Protein AF-A0A926I3S3-F1 (afdb_monomer)

Mean predicted aligned error: 15.78 Å

Foldseek 3Di:
DVVLVVLVVCCVVLVVVVCVVCNVVVVVVVVVVVVVLVPDDPVVNVVPPVVVVVVVVVCVPPVCVVCVVPCCVVVVVVVVVSVVVSCCVPPVVVVVVVVCVVPVVVVVCVVCVVVVVVVVVVVVVVVCCVVVVVPPPDDPPDPDDDDDDPPPPPDDD

Organism: NCBI:txid2763658

Secondary structure (DSSP, 8-state):
-HHHHHHHHHHHHTT-GGGGGGHHHHHHHHHHHHHHHHHS-HHHHHHHHTHHHHHHHHIIIIIHHHHHHHHHHHHHHHHHHHHHHHHIIIIIHHHHHHHHHH-HHHHHHHHHHHHHHHHHHHHHHHHHHHHHTTSSS--------------------

pLDDT: mean 76.05, std 14.17, range [33.22, 95.31]

Solvent-accessible surface area (backbone atoms only — not comparable to full-atom values): 9308 Å² total; per-residue (Å²): 97,70,69,53,52,51,53,51,50,51,30,61,73,61,64,39,69,77,56,59,75,48,47,65,59,46,47,51,50,39,53,50,50,53,53,51,58,67,71,45,54,74,72,60,46,61,64,52,68,62,45,56,64,58,47,51,58,46,44,60,69,62,43,42,66,57,50,39,76,78,38,49,69,58,55,49,49,52,50,50,53,51,50,53,50,42,47,40,66,66,49,49,49,53,52,50,54,59,42,30,77,79,37,57,65,56,48,53,48,61,73,40,39,68,60,49,53,51,50,50,51,52,50,53,51,50,51,47,47,70,70,56,60,75,77,75,80,70,76,89,85,72,92,77,81,94,76,82,82,79,79,79,78,80,77,87,131

Structure (mmCIF, N/CA/C/O backbone):
data_AF-A0A926I3S3-F1
#
_entry.id   AF-A0A926I3S3-F1
#
loop_
_atom_site.group_PDB
_atom_site.id
_atom_site.type_symbol
_atom_site.label_atom_id
_atom_site.label_alt_id
_atom_site.label_comp_id
_atom_site.label_asym_id
_atom_site.label_entity_id
_atom_site.label_seq_id
_atom_site.pdbx_PDB_ins_code
_atom_site.Cartn_x
_atom_site.Cartn_y
_atom_site.Cartn_z
_atom_site.occupancy
_atom_site.B_iso_or_equiv
_atom_site.auth_seq_id
_atom_site.auth_comp_id
_atom_site.auth_asym_id
_atom_site.auth_atom_id
_atom_site.pdbx_PDB_model_num
ATOM 1 N N . MET A 1 1 ? -7.626 6.840 18.804 1.00 70.62 1 MET A N 1
ATOM 2 C CA . MET A 1 1 ? -6.188 7.227 18.856 1.00 70.62 1 MET A CA 1
ATOM 3 C C . MET A 1 1 ? -5.219 6.050 18.801 1.00 70.62 1 MET A C 1
ATOM 5 O O . MET A 1 1 ? -4.325 6.075 17.968 1.00 70.62 1 MET A O 1
ATOM 9 N N . LEU A 1 2 ? -5.375 5.012 19.633 1.00 77.06 2 LEU A N 1
ATOM 10 C CA . LEU A 1 2 ? -4.433 3.879 19.675 1.00 77.06 2 LEU A CA 1
ATOM 11 C C . LEU A 1 2 ? -4.338 3.132 18.330 1.00 77.06 2 LEU A C 1
ATOM 13 O O . LEU A 1 2 ? -3.241 2.853 17.859 1.00 77.06 2 LEU A O 1
ATOM 17 N N . THR A 1 3 ? -5.470 2.895 17.664 1.00 77.62 3 THR A N 1
ATOM 18 C CA . THR A 1 3 ? -5.531 2.282 16.325 1.00 77.62 3 THR A CA 1
ATOM 19 C C . THR A 1 3 ? -4.775 3.089 15.271 1.00 77.62 3 THR A C 1
ATOM 21 O O . THR A 1 3 ? -3.979 2.526 14.524 1.00 77.62 3 THR A O 1
ATOM 24 N N . PHE A 1 4 ? -4.966 4.411 15.247 1.00 84.25 4 PHE A N 1
ATOM 25 C CA . PHE A 1 4 ? -4.221 5.323 14.379 1.00 84.25 4 PHE A CA 1
ATOM 26 C C . PHE A 1 4 ? -2.713 5.227 14.634 1.00 84.25 4 PHE A C 1
ATOM 28 O O . PHE A 1 4 ? -1.954 4.973 13.701 1.00 84.25 4 PHE A O 1
ATOM 35 N N . SER A 1 5 ? -2.281 5.333 15.893 1.00 84.38 5 SER A N 1
ATOM 36 C CA . SER A 1 5 ? -0.861 5.259 16.251 1.00 84.38 5 SER A CA 1
ATOM 37 C C . SER A 1 5 ? -0.228 3.907 15.911 1.00 84.38 5 SER A C 1
ATOM 39 O O . SER A 1 5 ? 0.886 3.877 15.397 1.00 84.38 5 SER A O 1
ATOM 41 N N . VAL A 1 6 ? -0.930 2.790 16.141 1.00 85.50 6 VAL A N 1
ATOM 42 C CA . VAL A 1 6 ? -0.440 1.441 15.805 1.00 85.50 6 VAL A CA 1
ATOM 43 C C . VAL A 1 6 ? -0.288 1.267 14.296 1.00 85.50 6 VAL A C 1
ATOM 45 O O . VAL A 1 6 ? 0.738 0.764 13.844 1.00 85.50 6 VAL A O 1
ATOM 48 N N . ILE A 1 7 ? -1.265 1.716 13.504 1.00 84.50 7 ILE A N 1
ATOM 49 C CA . ILE A 1 7 ? -1.193 1.630 12.039 1.00 84.50 7 ILE A CA 1
ATOM 50 C C . ILE A 1 7 ? -0.041 2.487 11.504 1.00 84.50 7 ILE A C 1
ATOM 52 O O . ILE A 1 7 ? 0.714 2.022 10.653 1.00 84.50 7 ILE A O 1
ATOM 56 N N . VAL A 1 8 ? 0.136 3.706 12.024 1.00 86.69 8 VAL A N 1
ATOM 57 C CA . VAL A 1 8 ? 1.245 4.594 11.641 1.00 86.69 8 VAL A CA 1
ATOM 58 C C . VAL A 1 8 ? 2.598 3.984 12.017 1.00 86.69 8 VAL A C 1
ATOM 60 O O . VAL A 1 8 ? 3.504 3.957 11.185 1.00 86.69 8 VAL A O 1
ATOM 63 N N . ALA A 1 9 ? 2.731 3.443 13.232 1.00 86.88 9 ALA A N 1
ATOM 64 C CA . ALA A 1 9 ? 3.960 2.800 13.690 1.00 86.88 9 ALA A CA 1
ATOM 65 C C . ALA A 1 9 ? 4.317 1.573 12.836 1.00 86.88 9 ALA A C 1
ATOM 67 O O . ALA A 1 9 ? 5.461 1.445 12.406 1.00 86.88 9 ALA A O 1
ATOM 68 N N . LEU A 1 10 ? 3.344 0.708 12.530 1.00 85.56 10 LEU A N 1
ATOM 69 C CA . LEU A 1 10 ? 3.549 -0.457 11.664 1.00 85.56 10 LEU A CA 1
ATOM 70 C C . LEU A 1 10 ? 3.893 -0.053 10.228 1.00 85.56 10 LEU A C 1
ATOM 72 O O . LEU A 1 10 ? 4.803 -0.631 9.640 1.00 85.56 10 LEU A O 1
ATOM 76 N N . ALA A 1 11 ? 3.207 0.947 9.669 1.00 86.44 11 ALA A N 1
ATOM 77 C CA . ALA A 1 11 ? 3.485 1.437 8.322 1.00 86.44 11 ALA A CA 1
ATOM 78 C C . ALA A 1 11 ? 4.902 2.020 8.206 1.00 86.44 11 ALA A C 1
ATOM 80 O O . ALA A 1 11 ? 5.594 1.739 7.228 1.00 86.44 11 ALA A O 1
ATOM 81 N N . GLY A 1 12 ? 5.348 2.782 9.21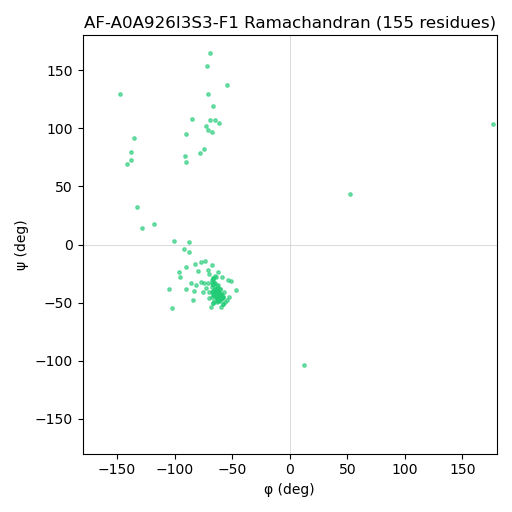0 1.00 83.31 12 GLY A N 1
ATOM 82 C CA . GLY A 1 12 ? 6.710 3.310 9.276 1.00 83.31 12 GLY A CA 1
ATOM 83 C C . GLY A 1 12 ? 7.755 2.209 9.461 1.00 83.31 12 GLY A C 1
ATOM 84 O O . GLY A 1 12 ? 8.706 2.131 8.688 1.00 83.31 12 GLY A O 1
ATOM 85 N N . PHE A 1 13 ? 7.551 1.320 10.438 1.00 85.00 13 PHE A N 1
ATOM 86 C CA . PHE A 1 13 ? 8.491 0.245 10.764 1.00 85.00 13 PHE A CA 1
ATOM 87 C C . PHE A 1 13 ? 8.680 -0.751 9.612 1.00 85.00 13 PHE A C 1
ATOM 89 O O . PHE A 1 13 ? 9.803 -1.134 9.298 1.00 85.00 13 PHE A O 1
ATOM 96 N N . LEU A 1 14 ? 7.592 -1.143 8.945 1.00 83.69 14 LEU A N 1
ATOM 97 C CA . LEU A 1 14 ? 7.616 -2.089 7.825 1.00 83.69 14 LEU A CA 1
ATOM 98 C C . LEU A 1 14 ? 7.859 -1.404 6.466 1.00 83.69 14 LEU A C 1
ATOM 100 O O . LEU A 1 14 ? 7.845 -2.071 5.432 1.00 83.69 14 LEU A O 1
ATOM 104 N N . ASN A 1 15 ? 8.068 -0.081 6.453 1.00 81.00 15 ASN A N 1
ATOM 105 C CA . ASN A 1 15 ? 8.265 0.731 5.248 1.00 81.00 15 ASN A CA 1
ATOM 106 C C . ASN A 1 15 ? 7.147 0.524 4.199 1.00 81.00 15 ASN A C 1
ATOM 108 O O . ASN A 1 15 ? 7.371 0.379 2.994 1.00 81.00 15 ASN A O 1
ATOM 112 N N . LEU A 1 16 ? 5.900 0.478 4.668 1.00 84.00 16 LEU A N 1
ATOM 113 C CA . LEU A 1 16 ? 4.719 0.265 3.836 1.00 84.00 16 LEU A CA 1
ATOM 114 C C . LEU A 1 16 ? 4.169 1.604 3.343 1.00 84.00 16 LEU A C 1
ATOM 116 O O . LEU A 1 16 ? 3.107 2.061 3.767 1.00 84.00 16 LEU A O 1
ATOM 120 N N . GLY A 1 17 ? 4.903 2.233 2.422 1.00 79.25 17 GLY A N 1
ATOM 121 C CA . GLY A 1 17 ? 4.571 3.551 1.871 1.00 79.25 17 GLY A CA 1
ATOM 122 C C . GLY A 1 17 ? 3.136 3.683 1.347 1.00 79.25 17 GLY A C 1
ATOM 123 O O . GLY A 1 17 ? 2.542 4.747 1.484 1.00 79.25 17 GLY A O 1
ATOM 124 N N . PHE A 1 18 ? 2.520 2.615 0.833 1.00 81.44 18 PHE A N 1
ATOM 125 C CA . PHE A 1 18 ? 1.135 2.670 0.346 1.00 81.44 18 PHE A CA 1
ATOM 126 C C . PHE A 1 18 ? 0.097 2.951 1.449 1.00 81.44 18 PHE A C 1
ATOM 128 O O . PHE A 1 18 ? -0.945 3.539 1.161 1.00 81.44 18 PHE A O 1
ATOM 135 N N . LEU A 1 19 ? 0.367 2.591 2.714 1.00 84.12 19 LEU A N 1
ATOM 136 C CA . LEU A 1 19 ? -0.558 2.879 3.817 1.00 84.12 19 LEU A CA 1
ATOM 137 C C . LEU A 1 19 ? -0.669 4.377 4.106 1.00 84.12 19 LEU A C 1
ATOM 139 O O . LEU A 1 19 ? -1.660 4.788 4.701 1.00 84.12 19 LEU A O 1
ATOM 143 N N . THR A 1 20 ? 0.280 5.201 3.645 1.00 83.38 20 THR A N 1
ATOM 144 C CA . THR A 1 20 ? 0.248 6.664 3.825 1.00 83.38 20 THR A CA 1
ATOM 145 C C . THR A 1 20 ? -1.000 7.316 3.229 1.00 83.38 20 THR A C 1
ATOM 147 O O . THR A 1 20 ? -1.484 8.304 3.771 1.00 83.38 20 THR A O 1
ATOM 150 N N . VAL A 1 21 ? -1.600 6.724 2.191 1.00 86.69 21 VAL A N 1
ATOM 151 C CA . VAL A 1 21 ? -2.864 7.201 1.601 1.00 86.69 21 VAL A CA 1
ATOM 152 C C . VAL A 1 21 ? -4.034 7.095 2.589 1.00 86.69 21 VAL A C 1
ATOM 154 O O . VAL A 1 21 ? -4.973 7.885 2.529 1.00 86.69 21 VAL A O 1
ATOM 157 N N . LEU A 1 22 ? -3.974 6.153 3.535 1.00 86.12 22 LEU A N 1
ATOM 158 C CA . LEU A 1 22 ? -5.003 5.966 4.560 1.00 86.12 22 LEU A CA 1
ATOM 159 C C . LEU A 1 22 ? -4.839 6.927 5.745 1.00 86.12 22 LEU A C 1
ATOM 161 O O . LEU A 1 22 ? -5.787 7.105 6.510 1.00 86.12 22 LEU A O 1
ATOM 165 N N . LEU A 1 23 ? -3.671 7.559 5.911 1.00 88.31 23 LEU A N 1
ATOM 166 C CA . LEU A 1 23 ? -3.382 8.413 7.069 1.00 88.31 23 LEU A CA 1
ATOM 167 C C . LEU A 1 23 ? -4.356 9.589 7.197 1.00 88.31 23 LEU A C 1
ATOM 169 O O . LEU A 1 23 ? -4.867 9.763 8.300 1.00 88.31 23 LEU A O 1
ATOM 173 N N . PRO A 1 24 ? -4.677 10.362 6.139 1.00 89.94 24 PRO A N 1
ATOM 174 C CA . PRO A 1 24 ? -5.644 11.451 6.253 1.00 89.94 24 PRO A CA 1
ATOM 175 C C . PRO A 1 24 ? -7.016 10.956 6.717 1.00 89.94 24 PRO A C 1
ATOM 177 O O . PRO A 1 24 ? -7.610 11.543 7.615 1.00 89.94 24 PRO A O 1
ATOM 180 N N . VAL A 1 25 ? -7.489 9.832 6.169 1.00 89.88 25 VAL A N 1
ATOM 181 C CA . VAL A 1 25 ? -8.789 9.239 6.521 1.00 89.88 25 VAL A CA 1
ATOM 182 C C . VAL A 1 25 ? -8.812 8.804 7.987 1.00 89.88 25 VAL A C 1
ATOM 184 O O . VAL A 1 25 ? -9.727 9.162 8.728 1.00 89.88 25 VAL A O 1
ATOM 187 N N . LEU A 1 26 ? -7.788 8.068 8.427 1.00 88.38 26 LEU A N 1
ATOM 188 C CA . LEU A 1 26 ? -7.676 7.598 9.810 1.00 88.38 26 LEU A CA 1
ATOM 189 C C . LEU A 1 26 ? -7.462 8.750 10.800 1.00 88.38 26 LEU A C 1
ATOM 191 O O . LEU A 1 26 ? -7.941 8.682 11.935 1.00 88.38 26 LEU A O 1
ATOM 195 N N . TRP A 1 27 ? -6.766 9.804 10.375 1.00 88.62 27 TRP A N 1
ATOM 196 C CA . TRP A 1 27 ? -6.576 11.019 11.155 1.00 88.62 27 TRP A CA 1
ATOM 197 C C . TRP A 1 27 ? -7.899 11.759 11.349 1.00 88.62 27 TRP A C 1
ATOM 199 O O . TRP A 1 27 ? -8.254 12.033 12.491 1.00 88.62 27 TRP A O 1
ATOM 209 N N . PHE A 1 28 ? -8.670 12.000 10.280 1.00 91.25 28 PHE A N 1
ATOM 210 C CA . PHE A 1 28 ? -9.995 12.621 10.382 1.00 91.25 28 PHE A CA 1
ATOM 211 C C . PHE A 1 28 ? -10.926 11.797 11.265 1.00 91.25 28 PHE A C 1
ATOM 213 O O . PHE A 1 28 ? -11.558 12.353 12.159 1.00 91.25 28 PHE A O 1
ATOM 220 N N . TYR A 1 29 ? -10.973 10.477 11.067 1.00 89.25 29 TYR A N 1
ATOM 221 C CA . TYR A 1 29 ? -11.766 9.596 11.921 1.00 89.25 29 TYR A CA 1
ATOM 222 C C . TYR A 1 29 ? -11.377 9.751 13.393 1.00 89.25 29 TYR A C 1
ATOM 224 O O . TYR A 1 29 ? -12.237 9.994 14.228 1.00 89.25 29 TYR A O 1
ATOM 232 N N . SER A 1 30 ? -10.081 9.691 13.711 1.00 86.25 30 SER A N 1
ATOM 233 C CA . SER A 1 30 ? -9.603 9.820 15.092 1.00 86.25 30 SER A CA 1
ATOM 234 C C . SER A 1 30 ? -9.880 11.210 15.676 1.0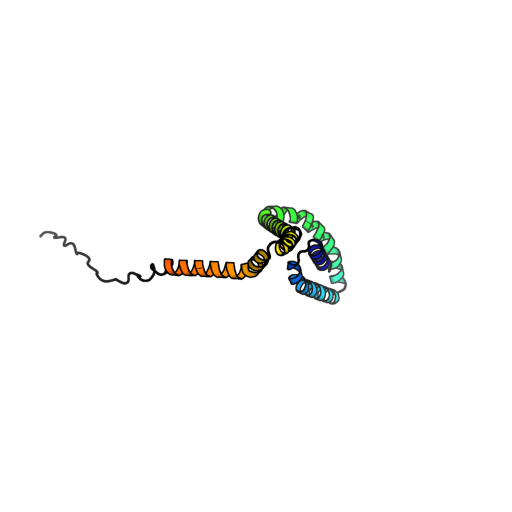0 86.25 30 SER A C 1
ATOM 236 O O . SER A 1 30 ? -10.238 11.345 16.847 1.00 86.25 30 SER A O 1
ATOM 238 N N . PHE A 1 31 ? -9.731 12.254 14.864 1.00 88.00 31 PHE A N 1
ATOM 239 C CA . PHE A 1 31 ? -10.049 13.623 15.243 1.00 88.00 31 PHE A CA 1
ATOM 240 C C . PHE A 1 31 ? -11.529 13.743 15.620 1.00 88.00 31 PHE A C 1
ATOM 242 O O . PHE A 1 31 ? -11.842 14.140 16.740 1.00 88.00 31 PHE A O 1
ATOM 249 N N . PHE A 1 32 ? -12.440 13.316 14.742 1.00 89.06 32 PHE A N 1
ATOM 250 C CA . PHE A 1 32 ? -13.878 13.356 15.007 1.00 89.06 32 PHE A CA 1
ATOM 251 C C . PHE A 1 32 ? -14.311 12.418 16.136 1.00 89.06 32 PHE A C 1
ATOM 253 O O . PHE A 1 32 ? -15.180 12.796 16.911 1.00 89.06 32 PHE A O 1
ATOM 260 N N . ASP A 1 33 ? -13.678 11.256 16.293 1.00 84.94 33 ASP A N 1
ATOM 261 C CA . ASP A 1 33 ? -13.892 10.333 17.415 1.00 84.94 33 ASP A CA 1
ATOM 262 C C . ASP A 1 33 ? -13.629 11.024 18.763 1.00 84.94 33 ASP A C 1
ATOM 264 O O . ASP A 1 33 ? -14.431 10.945 19.690 1.00 84.94 33 ASP A O 1
ATOM 268 N N . THR A 1 34 ? -12.575 11.841 18.836 1.00 83.94 34 THR A N 1
ATOM 269 C CA . THR A 1 34 ? -12.280 12.647 20.032 1.00 83.94 34 THR A CA 1
ATOM 270 C C . THR A 1 34 ? -13.367 13.694 20.302 1.00 83.94 34 THR A C 1
ATOM 272 O O . THR A 1 34 ? -13.773 13.888 21.450 1.00 83.94 34 THR A O 1
ATOM 275 N N . PHE A 1 35 ? -13.875 14.363 19.260 1.00 85.62 35 PHE A N 1
ATOM 276 C CA . PHE A 1 35 ? -14.987 15.314 19.399 1.00 85.62 35 PHE A CA 1
ATOM 277 C C . PHE A 1 35 ? -16.301 14.626 19.782 1.00 85.62 35 PHE A C 1
ATOM 279 O O . PHE A 1 35 ? -17.045 15.164 20.600 1.00 85.62 35 PHE A O 1
ATOM 286 N N . ASN A 1 36 ? -16.549 13.430 19.252 1.00 86.38 36 ASN A N 1
ATOM 287 C CA . ASN A 1 36 ? -17.711 12.609 19.564 1.00 86.38 36 ASN A CA 1
ATOM 288 C C . ASN A 1 36 ? -17.712 12.196 21.046 1.00 86.38 36 ASN A C 1
ATOM 290 O O . ASN A 1 36 ? -18.688 12.436 21.756 1.00 86.38 36 ASN A O 1
ATOM 294 N N . ILE A 1 37 ? -16.578 11.699 21.558 1.00 82.38 37 ILE A N 1
ATOM 295 C CA . ILE A 1 37 ? -16.404 11.368 22.984 1.00 82.38 37 ILE A CA 1
ATOM 296 C C . ILE A 1 37 ? -16.590 12.613 23.861 1.00 82.38 37 ILE A C 1
ATOM 298 O O . ILE A 1 37 ? -17.200 12.546 24.929 1.00 82.38 37 ILE A O 1
ATOM 302 N N . LYS A 1 38 ? -16.107 13.780 23.417 1.00 82.69 38 LYS A N 1
ATOM 303 C CA . LYS A 1 38 ? -16.283 15.038 24.155 1.00 82.69 38 LYS A CA 1
ATOM 304 C C . LYS A 1 38 ? -17.757 15.443 24.275 1.00 82.69 38 LYS A C 1
ATOM 306 O O . LYS A 1 38 ? -18.131 16.009 25.303 1.00 82.69 38 LYS A O 1
ATOM 311 N N . SER A 1 39 ? -18.569 15.181 23.249 1.00 85.25 39 SER A N 1
ATOM 312 C CA . SER A 1 39 ? -20.006 15.485 23.255 1.00 85.25 39 SER A CA 1
ATOM 313 C C . SER A 1 39 ? -20.862 14.504 24.061 1.00 85.25 39 SER A C 1
ATOM 315 O O . SER A 1 39 ? -21.999 14.838 24.379 1.00 85.25 39 SER A O 1
ATOM 317 N N . MET A 1 40 ? -20.333 13.332 24.422 1.00 84.75 40 MET A N 1
ATOM 318 C CA . MET A 1 40 ? -21.054 12.325 25.210 1.00 84.75 40 MET A CA 1
ATOM 319 C C . MET A 1 40 ? -21.235 12.739 26.675 1.00 84.75 40 MET A C 1
ATOM 321 O O . MET A 1 40 ? -20.415 13.465 27.249 1.00 84.75 40 MET A O 1
ATOM 325 N N . THR A 1 41 ? -22.281 12.226 27.319 1.00 86.31 41 THR A N 1
ATOM 326 C CA . THR A 1 41 ? -22.487 12.393 28.766 1.00 86.31 41 THR A CA 1
ATOM 327 C C . THR A 1 41 ? -21.450 11.600 29.579 1.00 86.31 41 THR A C 1
ATOM 329 O O . THR A 1 41 ? -20.717 10.763 29.049 1.00 86.31 41 THR A O 1
ATOM 332 N N . TYR A 1 42 ? -21.320 11.896 30.877 1.00 80.06 42 TYR A N 1
ATOM 333 C CA . TYR A 1 42 ? -20.321 11.252 31.746 1.00 80.06 42 TYR A CA 1
ATOM 334 C C . TYR A 1 42 ? -20.569 9.741 31.907 1.00 80.06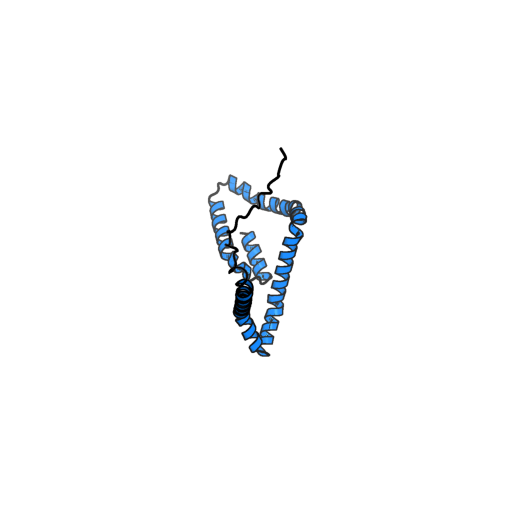 42 TYR A C 1
ATOM 336 O O . TYR A 1 42 ? -19.625 8.955 31.878 1.00 80.06 42 TYR A O 1
ATOM 344 N N . GLU A 1 43 ? -21.838 9.333 31.998 1.00 79.19 43 GLU A N 1
ATOM 345 C CA . GLU A 1 43 ? -22.241 7.924 32.087 1.00 79.19 43 GLU A CA 1
ATOM 346 C C . GLU A 1 43 ? -21.914 7.149 30.799 1.00 79.19 43 GLU A C 1
ATOM 348 O O . GLU A 1 43 ? -21.352 6.053 30.851 1.00 79.19 43 GLU A O 1
ATOM 353 N N . GLU A 1 44 ? -22.179 7.744 29.630 1.00 78.81 44 GLU A N 1
ATOM 354 C CA . GLU A 1 44 ? -21.859 7.144 28.327 1.00 78.81 44 GLU A CA 1
ATOM 355 C C . GLU A 1 44 ? -20.348 6.961 28.133 1.00 78.81 44 GLU A C 1
ATOM 357 O O . GLU A 1 44 ? -19.911 5.909 27.659 1.00 78.81 44 GLU A O 1
ATOM 362 N N . ARG A 1 45 ? -19.534 7.939 28.557 1.00 76.25 45 ARG A N 1
ATOM 363 C CA . ARG A 1 45 ? -18.066 7.855 28.476 1.00 76.25 45 ARG A CA 1
ATOM 364 C C . ARG A 1 45 ? -17.487 6.732 29.332 1.00 76.25 45 ARG A C 1
ATOM 366 O O . ARG A 1 45 ? -16.668 5.966 28.830 1.00 76.25 45 ARG A O 1
ATOM 373 N N . MET A 1 46 ? -17.957 6.586 30.573 1.00 73.25 46 MET A N 1
ATOM 374 C CA . MET A 1 46 ? -17.502 5.516 31.472 1.00 73.25 46 MET A CA 1
ATOM 375 C C . MET A 1 46 ? -17.816 4.120 30.928 1.00 73.25 46 MET A C 1
ATOM 377 O O . MET A 1 46 ? -17.022 3.198 31.079 1.00 73.25 46 MET A O 1
ATOM 381 N N . SER A 1 47 ? -18.945 3.964 30.232 1.00 71.81 47 SER A N 1
ATOM 382 C CA . SER A 1 47 ? -19.290 2.688 29.596 1.00 71.81 47 SER A CA 1
ATOM 383 C C . SER A 1 47 ? -18.414 2.342 28.378 1.00 71.81 47 SER A C 1
ATOM 385 O O . SER A 1 47 ? -18.309 1.169 28.010 1.00 71.81 47 SER A O 1
ATOM 387 N N . CYS A 1 48 ? -17.780 3.345 27.753 1.00 66.38 48 CYS A N 1
ATOM 388 C CA . CYS A 1 48 ? -16.942 3.180 26.564 1.00 66.38 48 CYS A CA 1
ATOM 389 C C . CYS A 1 48 ? -15.460 2.914 26.885 1.00 66.38 48 CYS A C 1
ATOM 391 O O . CYS A 1 48 ? -14.846 2.108 26.187 1.00 66.38 48 CYS A O 1
ATOM 393 N N . GLU A 1 49 ? -14.883 3.558 27.911 1.00 62.41 49 GLU A N 1
ATOM 394 C CA . GLU A 1 49 ? -13.444 3.447 28.234 1.00 62.41 49 GLU A CA 1
ATOM 395 C C . GLU A 1 49 ? -13.019 2.022 28.623 1.00 62.41 49 GLU A C 1
ATOM 397 O O . GLU A 1 49 ? -12.029 1.510 28.098 1.00 62.41 49 GLU A O 1
ATOM 402 N N . ASP A 1 50 ? -13.800 1.335 29.459 1.00 61.62 50 ASP A N 1
ATOM 403 C CA . ASP A 1 50 ? -13.443 -0.011 29.929 1.00 61.62 50 ASP A CA 1
ATOM 404 C C . ASP A 1 50 ? -13.751 -1.112 28.905 1.00 61.62 50 ASP A C 1
ATOM 406 O O . ASP A 1 50 ? -13.129 -2.178 28.905 1.00 61.62 50 ASP A O 1
ATOM 410 N N . ARG A 1 51 ? -14.677 -0.869 27.970 1.00 63.38 51 ARG A N 1
ATOM 411 C CA . ARG A 1 51 ? -15.093 -1.883 26.989 1.00 63.38 51 ARG A CA 1
ATOM 412 C C . ARG A 1 51 ? -13.974 -2.275 26.032 1.00 63.38 51 ARG A C 1
ATOM 414 O O . ARG A 1 51 ? -13.897 -3.434 25.635 1.00 63.38 51 ARG A O 1
ATOM 421 N N . PHE A 1 52 ? -13.092 -1.341 25.687 1.00 63.00 52 PHE A N 1
ATOM 422 C CA . PHE A 1 52 ? -12.082 -1.554 24.651 1.00 63.00 52 PHE A CA 1
ATOM 423 C C . PHE A 1 52 ? -11.041 -2.614 25.043 1.00 63.00 52 PHE A C 1
ATOM 425 O O . PHE A 1 52 ? -10.680 -3.454 24.221 1.00 63.00 52 PHE A O 1
ATOM 432 N N . LEU A 1 53 ? -10.584 -2.617 26.301 1.00 64.69 53 LEU A N 1
ATOM 433 C CA . LEU A 1 53 ? -9.594 -3.587 26.789 1.00 64.69 53 LEU A CA 1
ATOM 434 C C . LEU A 1 53 ? -10.185 -4.999 26.908 1.00 64.69 53 LEU A C 1
ATOM 436 O O . LEU A 1 53 ? -9.544 -5.974 26.512 1.00 64.69 53 LEU A O 1
ATOM 440 N N . PHE A 1 54 ? -11.425 -5.109 27.392 1.00 64.50 54 PHE A N 1
ATOM 441 C CA . PHE A 1 54 ? -12.106 -6.396 27.531 1.00 64.50 54 PHE A CA 1
ATOM 442 C C . PHE A 1 54 ? -12.544 -6.986 26.185 1.00 64.50 54 PHE A C 1
ATOM 444 O O . PHE A 1 54 ? -12.426 -8.199 25.998 1.00 64.50 54 PHE A O 1
ATOM 451 N N . ASP A 1 55 ? -12.998 -6.167 25.230 1.00 64.44 55 ASP A N 1
ATOM 452 C CA . ASP A 1 55 ? -13.349 -6.650 23.890 1.00 64.44 55 ASP A CA 1
ATOM 453 C C . ASP A 1 55 ? -12.119 -7.041 23.071 1.00 64.44 55 ASP A C 1
ATOM 455 O O . ASP A 1 55 ? -12.200 -8.012 22.323 1.00 64.44 55 ASP A O 1
ATOM 459 N N . LEU A 1 56 ? -10.966 -6.379 23.233 1.00 64.81 56 LEU A N 1
ATOM 460 C CA . LEU A 1 56 ? -9.738 -6.781 22.539 1.00 64.81 56 LEU A CA 1
ATOM 461 C C . LEU A 1 56 ? -9.316 -8.197 22.955 1.00 64.81 56 LEU A C 1
ATOM 463 O O . LEU A 1 56 ? -9.078 -9.059 22.110 1.00 64.81 56 LEU A O 1
ATOM 467 N N . ASP A 1 57 ? -9.312 -8.472 24.258 1.00 68.25 57 ASP A N 1
ATOM 468 C CA . ASP A 1 57 ? -8.940 -9.778 24.808 1.00 68.25 57 ASP A CA 1
ATOM 469 C C . ASP A 1 57 ? -9.966 -10.876 24.438 1.00 68.25 57 ASP A C 1
ATOM 471 O O . ASP A 1 57 ? -9.631 -12.048 24.225 1.00 68.25 57 ASP A O 1
ATOM 475 N N . ARG A 1 58 ? -11.244 -10.499 24.280 1.00 66.94 58 ARG A N 1
ATOM 476 C CA . ARG A 1 58 ? -12.320 -11.392 23.819 1.00 66.94 58 ARG A CA 1
ATOM 477 C C . ARG A 1 58 ? -12.249 -11.666 22.311 1.00 66.94 58 ARG A C 1
ATOM 479 O O . ARG A 1 58 ? -12.406 -12.818 21.906 1.00 66.94 58 ARG A O 1
ATOM 486 N N . MET A 1 59 ? -11.957 -10.646 21.506 1.00 64.62 59 MET A N 1
ATOM 487 C CA . MET A 1 59 ? -11.791 -10.713 20.050 1.00 64.62 59 MET A CA 1
ATOM 488 C C . MET A 1 59 ? -10.564 -11.555 19.672 1.00 64.62 59 MET A C 1
ATOM 490 O O . MET A 1 59 ? -10.658 -12.438 18.816 1.00 64.62 59 MET A O 1
ATOM 494 N N . PHE A 1 60 ? -9.437 -11.371 20.371 1.00 65.94 60 PHE A N 1
ATOM 495 C CA . PHE A 1 60 ? -8.227 -12.171 20.164 1.00 65.94 60 PHE A CA 1
ATOM 496 C C . PHE A 1 60 ? -8.409 -13.644 20.548 1.00 65.94 60 PHE A C 1
ATOM 498 O O . PHE A 1 60 ? -7.954 -14.520 19.814 1.00 65.94 60 PHE A O 1
ATOM 505 N N . ARG A 1 61 ? -9.085 -13.955 21.663 1.00 65.06 61 ARG A N 1
ATOM 506 C CA . ARG A 1 61 ? -9.249 -15.356 22.096 1.00 65.06 61 ARG A CA 1
ATOM 507 C C . ARG A 1 61 ? -10.369 -16.115 21.394 1.00 65.06 61 ARG A C 1
ATOM 509 O O . ARG A 1 61 ? -10.234 -17.321 21.207 1.00 65.06 61 ARG A O 1
ATOM 516 N N . LYS A 1 62 ? -11.485 -15.465 21.054 1.00 62.94 62 LYS A N 1
ATOM 517 C CA . LYS A 1 62 ? -12.704 -16.171 20.618 1.00 62.94 62 LYS A CA 1
ATOM 518 C C . LYS A 1 62 ? -12.947 -16.090 19.110 1.00 62.94 62 LYS A C 1
ATOM 520 O O . LYS A 1 62 ? -13.320 -17.098 18.513 1.00 62.94 62 LYS A O 1
ATOM 525 N N . ASP A 1 63 ? -12.672 -14.942 18.492 1.00 60.75 63 ASP A N 1
ATOM 526 C CA . ASP A 1 63 ? -12.973 -14.709 17.074 1.00 60.75 63 ASP A CA 1
ATOM 527 C C . ASP A 1 63 ? -11.789 -14.970 16.148 1.00 60.75 63 ASP A C 1
ATOM 529 O O . ASP A 1 63 ? -11.998 -15.408 15.014 1.00 60.75 63 ASP A O 1
ATOM 533 N N . TRP A 1 64 ? -10.547 -14.811 16.622 1.00 63.06 64 TRP A N 1
ATOM 534 C CA . TRP A 1 64 ? -9.363 -15.076 15.800 1.00 63.06 64 TRP A CA 1
ATOM 535 C C . TRP A 1 64 ? -9.393 -16.486 15.211 1.00 63.06 64 TRP A C 1
ATOM 537 O O . TRP A 1 64 ? -9.270 -16.654 14.007 1.00 63.06 64 TRP A O 1
ATOM 547 N N . MET A 1 65 ? -9.680 -17.505 16.021 1.00 60.56 65 MET A N 1
ATOM 548 C CA . MET A 1 65 ? -9.682 -18.908 15.591 1.00 60.56 65 MET A CA 1
ATOM 549 C C . MET A 1 65 ? -10.850 -19.260 14.641 1.00 60.56 65 MET A C 1
ATOM 551 O O . MET A 1 65 ? -10.721 -20.165 13.811 1.00 60.56 65 MET A O 1
ATOM 555 N N . GLY A 1 66 ? -11.969 -18.526 14.707 1.00 63.53 66 GLY A N 1
ATOM 556 C CA . GLY A 1 66 ? -13.121 -18.675 13.806 1.00 63.53 66 GLY A CA 1
ATOM 557 C C . GLY A 1 66 ? -12.967 -17.931 12.473 1.00 63.53 66 GLY A C 1
ATOM 558 O O . GLY A 1 66 ? -13.306 -18.477 11.419 1.00 63.53 66 GLY A O 1
ATOM 559 N N . ILE A 1 67 ? -12.409 -16.716 12.507 1.00 61.31 67 ILE A N 1
ATOM 560 C CA . ILE A 1 67 ? -12.085 -15.888 11.331 1.00 61.31 67 ILE A CA 1
ATOM 561 C C . ILE A 1 67 ? -10.950 -16.541 10.543 1.00 61.31 67 ILE A C 1
ATOM 563 O O . ILE A 1 67 ? -11.125 -16.837 9.361 1.00 61.31 67 ILE A O 1
ATOM 567 N N . MET A 1 68 ? -9.855 -16.832 11.253 1.00 61.44 68 MET A N 1
ATOM 568 C CA . MET A 1 68 ? -9.144 -18.105 11.261 1.00 61.44 68 MET A CA 1
ATOM 569 C C . MET A 1 68 ? -9.549 -19.091 10.154 1.00 61.44 68 MET A C 1
ATOM 571 O O . MET A 1 68 ? -9.285 -18.918 8.964 1.00 61.44 68 MET A O 1
ATOM 575 N N . LYS A 1 69 ? -10.328 -20.089 10.600 1.00 63.19 69 LYS A N 1
ATOM 576 C CA . LYS A 1 69 ? -10.816 -21.262 9.857 1.00 63.19 69 LYS A CA 1
ATOM 577 C C . LYS A 1 69 ? -11.542 -20.973 8.546 1.00 63.19 69 LYS A C 1
ATOM 579 O O . LYS A 1 69 ? -11.478 -21.808 7.650 1.00 63.19 69 LYS A O 1
ATOM 584 N N . LYS A 1 70 ? -12.232 -19.835 8.410 1.00 64.56 70 LYS A N 1
ATOM 585 C CA . LYS A 1 70 ? -13.021 -19.516 7.203 1.00 64.56 70 LYS A CA 1
ATOM 586 C C . LYS A 1 70 ? -12.276 -18.650 6.186 1.00 64.56 70 LYS A C 1
ATOM 588 O O . LYS A 1 70 ? -12.640 -18.666 5.014 1.00 64.56 70 LYS A O 1
ATOM 593 N N . ARG A 1 71 ? -11.267 -17.878 6.607 1.00 71.69 71 ARG A N 1
ATOM 594 C CA . ARG A 1 71 ? -10.567 -16.894 5.758 1.00 71.69 71 ARG A CA 1
ATOM 595 C C . ARG A 1 71 ? -9.043 -17.038 5.756 1.00 71.69 71 ARG A C 1
ATOM 597 O O . ARG A 1 71 ? -8.371 -16.151 5.236 1.00 71.69 71 ARG A O 1
ATOM 604 N N . HIS A 1 72 ? -8.491 -18.152 6.247 1.00 76.62 72 HIS A N 1
ATOM 605 C CA . HIS A 1 72 ? -7.050 -18.449 6.207 1.00 76.62 72 HIS A CA 1
ATOM 606 C C . HIS A 1 72 ? -6.405 -18.195 4.841 1.00 76.62 72 HIS A C 1
ATOM 608 O O . HIS A 1 72 ? -5.298 -17.675 4.791 1.00 76.62 72 HIS A O 1
ATOM 614 N N . ALA A 1 73 ? -7.092 -18.520 3.741 1.00 77.69 73 ALA A N 1
ATOM 615 C CA . ALA A 1 73 ? -6.576 -18.285 2.393 1.00 77.69 73 ALA A CA 1
ATOM 616 C C . ALA A 1 73 ? -6.448 -16.786 2.065 1.00 77.69 73 ALA A C 1
ATOM 618 O O . ALA A 1 73 ? -5.449 -16.368 1.490 1.00 77.69 73 ALA A O 1
ATOM 619 N N . LEU A 1 74 ? -7.419 -15.963 2.477 1.00 81.19 74 LEU A N 1
ATOM 620 C CA . LEU A 1 74 ? -7.373 -14.512 2.289 1.00 81.19 74 LEU A CA 1
ATOM 621 C C . LEU A 1 74 ? -6.310 -13.874 3.190 1.00 81.19 74 LEU A C 1
ATOM 623 O O . LEU A 1 74 ? -5.513 -13.071 2.721 1.00 81.19 74 LEU A O 1
ATOM 627 N N . ALA A 1 75 ? -6.273 -14.258 4.469 1.00 82.12 75 ALA A N 1
ATOM 628 C CA . ALA A 1 75 ? -5.269 -13.774 5.414 1.00 82.12 75 ALA A CA 1
ATOM 629 C C . ALA A 1 75 ? -3.849 -14.176 4.979 1.00 82.12 75 ALA A C 1
ATOM 631 O O . ALA A 1 75 ? -2.944 -13.347 4.974 1.00 82.12 75 ALA A O 1
ATOM 632 N N . GLY A 1 76 ? -3.678 -15.423 4.533 1.00 84.44 76 GLY A N 1
ATOM 633 C CA . GLY A 1 76 ? -2.436 -15.926 3.955 1.00 84.44 76 GLY A CA 1
ATOM 634 C C . GLY A 1 76 ? -2.052 -15.177 2.682 1.00 84.44 76 GLY A C 1
ATOM 635 O O . GLY A 1 76 ? -0.910 -14.754 2.558 1.00 84.44 76 GLY A O 1
ATOM 636 N N . GLY A 1 77 ? -3.004 -14.929 1.779 1.00 88.44 77 GLY A N 1
ATOM 637 C CA . GLY A 1 77 ? -2.781 -14.135 0.570 1.00 88.44 77 GLY A CA 1
ATOM 638 C C . GLY A 1 77 ? -2.326 -12.706 0.872 1.00 88.44 77 GLY A C 1
ATOM 639 O O . GLY A 1 77 ? -1.358 -12.239 0.275 1.00 88.44 77 GLY A O 1
ATOM 640 N N . ILE A 1 78 ? -2.957 -12.040 1.846 1.00 86.12 78 ILE A N 1
ATOM 641 C CA . ILE A 1 78 ? -2.532 -10.714 2.318 1.00 86.12 78 ILE A CA 1
ATOM 642 C C . ILE A 1 78 ? -1.111 -10.790 2.881 1.00 86.12 78 ILE A C 1
ATOM 644 O O . ILE A 1 78 ? -0.277 -9.985 2.486 1.00 86.12 78 ILE A O 1
ATOM 648 N N . CYS A 1 79 ? -0.800 -11.767 3.738 1.00 87.00 79 CYS A N 1
ATOM 649 C CA . CYS A 1 79 ? 0.551 -11.949 4.277 1.00 87.00 79 CYS A CA 1
ATOM 650 C C . CYS A 1 79 ? 1.601 -12.197 3.187 1.00 87.00 79 CYS A C 1
ATOM 652 O O . CYS A 1 79 ? 2.678 -11.609 3.248 1.00 87.00 79 CYS A O 1
ATOM 654 N N . ILE A 1 80 ? 1.299 -13.028 2.185 1.00 89.44 80 ILE A N 1
ATOM 655 C CA . ILE A 1 80 ? 2.199 -13.293 1.054 1.00 89.44 80 ILE A CA 1
ATOM 656 C C . ILE A 1 80 ? 2.445 -12.004 0.273 1.00 89.44 80 ILE A C 1
ATOM 658 O O . ILE A 1 80 ? 3.593 -11.652 0.016 1.00 89.44 80 ILE A O 1
ATOM 662 N N . PHE A 1 81 ? 1.381 -11.273 -0.062 1.00 89.75 81 PHE A 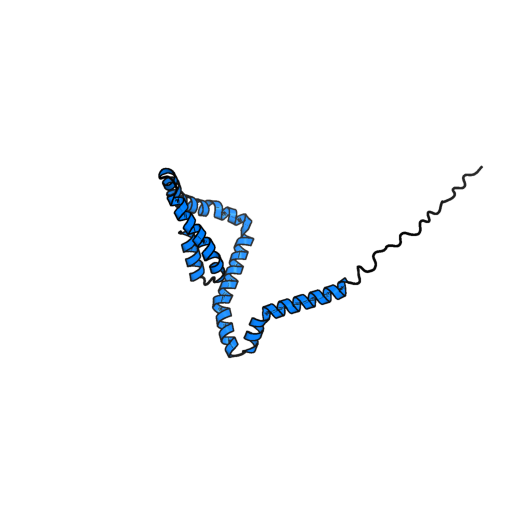N 1
ATOM 663 C CA . PHE A 1 81 ? 1.484 -9.995 -0.760 1.00 89.75 81 PHE A CA 1
ATOM 664 C C . PHE A 1 81 ? 2.340 -8.987 0.020 1.00 89.75 81 PHE A C 1
ATOM 666 O O . PHE A 1 81 ? 3.232 -8.355 -0.543 1.00 89.75 81 PHE A O 1
ATOM 673 N N . LEU A 1 82 ? 2.111 -8.885 1.330 1.00 87.56 82 LEU A N 1
ATOM 674 C CA . LEU A 1 82 ? 2.843 -7.991 2.225 1.00 87.56 82 LEU A CA 1
ATOM 675 C C . LEU A 1 82 ? 4.326 -8.383 2.309 1.00 87.56 82 LEU A C 1
ATOM 677 O O . LEU A 1 82 ? 5.193 -7.521 2.205 1.00 87.56 82 LEU A O 1
ATOM 681 N N . GLY A 1 83 ? 4.626 -9.682 2.395 1.00 86.88 83 GLY A N 1
ATOM 682 C CA . GLY A 1 83 ? 5.991 -10.206 2.363 1.00 86.88 83 GLY A CA 1
ATOM 683 C C . GLY A 1 83 ? 6.715 -9.916 1.045 1.00 86.88 83 GLY A C 1
ATOM 684 O O . GLY A 1 83 ? 7.843 -9.426 1.066 1.00 86.88 83 GLY A O 1
ATOM 685 N N . ILE A 1 84 ? 6.061 -10.138 -0.102 1.00 89.06 84 ILE A N 1
ATOM 686 C CA . ILE A 1 84 ? 6.614 -9.802 -1.427 1.00 89.06 84 ILE A CA 1
ATOM 687 C C . ILE A 1 84 ? 6.903 -8.300 -1.518 1.00 89.06 84 ILE A C 1
ATOM 689 O O . ILE A 1 84 ? 7.979 -7.908 -1.966 1.00 89.06 84 ILE A O 1
ATOM 693 N N . TYR A 1 85 ? 5.975 -7.457 -1.058 1.00 87.31 85 TYR A N 1
ATOM 694 C CA . TYR A 1 85 ? 6.158 -6.008 -1.043 1.00 87.31 85 TYR A CA 1
ATOM 695 C C . TYR A 1 85 ? 7.352 -5.584 -0.172 1.00 87.31 85 TYR A C 1
ATOM 697 O O . TYR A 1 85 ? 8.148 -4.739 -0.584 1.00 87.31 85 TYR A O 1
ATOM 705 N N . MET A 1 86 ? 7.516 -6.185 1.011 1.00 85.38 86 MET A N 1
ATOM 706 C CA . MET A 1 86 ? 8.657 -5.907 1.887 1.00 85.38 86 MET A CA 1
ATOM 707 C C . MET A 1 86 ? 9.984 -6.304 1.232 1.00 85.38 86 MET A C 1
ATOM 709 O O . MET A 1 86 ? 10.918 -5.507 1.226 1.00 85.38 86 MET A O 1
ATOM 713 N N . ILE A 1 87 ? 10.061 -7.486 0.610 1.00 86.31 87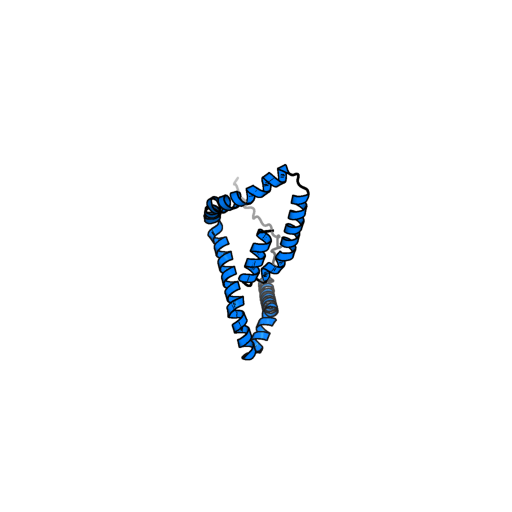 ILE A N 1
ATOM 714 C CA . ILE A 1 87 ? 11.255 -7.924 -0.134 1.00 86.31 87 ILE A CA 1
ATOM 715 C C . ILE A 1 87 ? 11.557 -6.962 -1.289 1.00 86.31 87 ILE A C 1
ATOM 717 O O . ILE A 1 87 ? 12.711 -6.576 -1.489 1.00 86.31 87 ILE A O 1
ATOM 721 N N . TYR A 1 88 ? 10.524 -6.541 -2.023 1.00 84.50 88 TYR A N 1
ATOM 722 C CA . TYR A 1 88 ? 10.658 -5.568 -3.100 1.00 84.50 88 TYR A CA 1
ATOM 723 C C . TYR A 1 88 ? 11.263 -4.254 -2.600 1.00 84.50 88 TYR A C 1
ATOM 725 O O . TYR A 1 88 ? 12.244 -3.776 -3.163 1.00 84.50 88 TYR A O 1
ATOM 733 N N . ASN A 1 89 ? 10.711 -3.681 -1.528 1.00 82.56 89 ASN A N 1
ATOM 734 C CA . ASN A 1 89 ? 11.138 -2.370 -1.049 1.00 82.56 89 ASN A CA 1
ATOM 735 C C . ASN A 1 89 ? 12.499 -2.406 -0.331 1.00 82.56 89 ASN A C 1
ATOM 737 O O . ASN A 1 89 ? 13.253 -1.444 -0.430 1.00 82.56 89 ASN A O 1
ATOM 741 N N . SER A 1 90 ? 12.828 -3.496 0.370 1.00 80.38 90 SER A N 1
ATOM 742 C CA . SER A 1 90 ? 14.087 -3.612 1.117 1.00 80.38 90 SER A CA 1
ATOM 743 C C . SER A 1 90 ? 15.261 -4.073 0.259 1.00 80.38 90 SER A C 1
ATOM 745 O O . SER A 1 90 ? 16.333 -3.484 0.3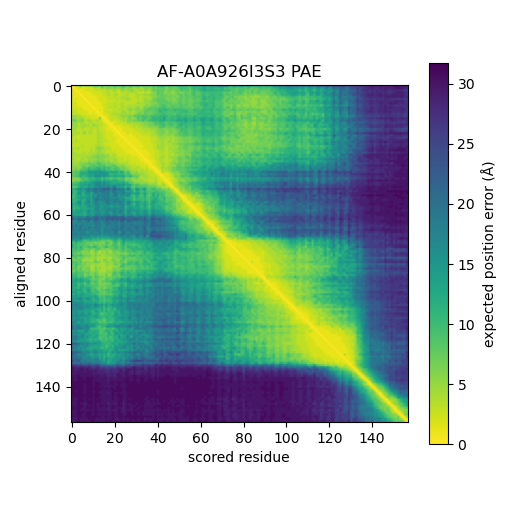40 1.00 80.38 90 SER A O 1
ATOM 747 N N . PHE A 1 91 ? 15.086 -5.123 -0.545 1.00 80.75 91 PHE A N 1
ATOM 748 C CA . PHE A 1 91 ? 16.191 -5.734 -1.287 1.00 80.75 91 PHE A CA 1
ATOM 749 C C . PHE A 1 91 ? 16.175 -5.320 -2.753 1.00 80.75 91 PHE A C 1
ATOM 751 O O . PHE A 1 91 ? 17.144 -4.765 -3.264 1.00 80.75 91 PHE A O 1
ATOM 758 N N . LEU A 1 92 ? 15.045 -5.546 -3.424 1.00 81.06 92 LEU A N 1
ATOM 759 C CA . LEU A 1 92 ? 14.954 -5.381 -4.872 1.00 81.06 92 LEU A CA 1
ATOM 760 C C . LEU A 1 92 ? 15.127 -3.921 -5.290 1.00 81.06 92 LEU A C 1
ATOM 762 O O . LEU A 1 92 ? 15.812 -3.645 -6.262 1.00 81.06 92 LEU A O 1
ATOM 766 N N . ARG A 1 93 ? 14.569 -2.977 -4.531 1.00 80.94 93 ARG A N 1
ATOM 767 C CA . ARG A 1 93 ? 14.709 -1.544 -4.794 1.00 80.94 93 ARG A CA 1
ATOM 768 C C . ARG A 1 93 ? 16.153 -1.062 -4.653 1.00 80.94 93 ARG A C 1
ATOM 770 O O . ARG A 1 93 ? 16.595 -0.284 -5.490 1.00 80.94 93 ARG A O 1
ATOM 777 N N . SER A 1 94 ? 16.870 -1.522 -3.625 1.00 81.75 94 SER A N 1
ATOM 778 C CA . SER A 1 94 ? 18.283 -1.170 -3.429 1.00 81.75 94 SER A CA 1
ATOM 779 C C . SER A 1 94 ? 19.149 -1.786 -4.528 1.00 81.75 94 SER A C 1
ATOM 781 O O . SER A 1 94 ? 19.945 -1.093 -5.150 1.00 81.75 94 SER A O 1
ATOM 783 N N . PHE A 1 95 ? 18.912 -3.061 -4.846 1.00 81.50 95 PHE A N 1
ATOM 784 C CA . PHE A 1 95 ? 19.604 -3.761 -5.924 1.00 81.50 95 PHE A CA 1
ATOM 785 C C . PHE A 1 95 ? 19.348 -3.130 -7.301 1.00 81.50 95 PHE A C 1
ATOM 787 O O . PHE A 1 95 ? 20.271 -2.982 -8.092 1.00 81.50 95 PHE A O 1
ATOM 794 N N . LEU A 1 96 ? 18.107 -2.727 -7.596 1.00 80.44 96 LEU A N 1
ATOM 795 C CA . LEU A 1 96 ? 17.757 -2.056 -8.852 1.00 80.44 96 LEU A CA 1
ATOM 796 C C . LEU A 1 96 ? 18.416 -0.681 -8.980 1.00 80.44 96 LEU A C 1
ATOM 798 O O . LEU A 1 96 ? 18.748 -0.290 -10.094 1.00 80.44 96 LEU A O 1
ATOM 802 N N . TRP A 1 97 ? 18.609 0.031 -7.867 1.00 79.81 97 TRP A N 1
ATOM 803 C CA . TRP A 1 97 ? 19.333 1.300 -7.864 1.00 79.81 97 TRP A CA 1
ATOM 804 C C . TRP A 1 97 ? 20.804 1.089 -8.218 1.00 79.81 97 TRP A C 1
ATOM 806 O O . TRP A 1 97 ? 21.322 1.754 -9.106 1.00 79.81 97 TRP A O 1
ATOM 816 N N . GLU A 1 98 ? 21.469 0.126 -7.579 1.00 81.44 98 GLU A N 1
ATOM 817 C CA . GLU A 1 98 ? 22.849 -0.224 -7.936 1.00 81.44 98 GLU A CA 1
ATOM 818 C C . GLU A 1 98 ? 22.939 -0.696 -9.393 1.00 81.44 98 GLU A C 1
ATOM 820 O O . GLU A 1 98 ? 23.860 -0.328 -10.114 1.00 81.44 98 GLU A O 1
ATOM 825 N N . LEU A 1 99 ? 21.950 -1.457 -9.870 1.00 80.19 99 LEU A N 1
ATOM 826 C CA . LEU A 1 99 ? 21.895 -1.923 -11.253 1.00 80.19 99 LEU A CA 1
ATOM 827 C C . LEU A 1 99 ? 21.691 -0.783 -12.268 1.00 80.19 99 LEU A C 1
ATOM 829 O O . LEU A 1 99 ? 22.153 -0.919 -13.398 1.00 80.19 99 LEU A O 1
ATOM 833 N N . GLU A 1 100 ? 21.032 0.323 -11.898 1.00 80.25 100 GLU A N 1
ATOM 834 C CA . GLU A 1 100 ? 20.871 1.518 -12.749 1.00 80.25 100 GLU A CA 1
ATOM 835 C C . GLU A 1 100 ? 22.227 2.150 -13.088 1.00 80.25 100 GLU A C 1
ATOM 837 O O . GLU A 1 100 ? 22.435 2.534 -14.241 1.00 80.25 100 GLU A O 1
ATOM 842 N N . ASP A 1 101 ? 23.171 2.161 -12.142 1.00 80.69 101 ASP A N 1
ATOM 843 C CA . ASP A 1 101 ? 24.525 2.678 -12.372 1.00 80.69 101 ASP A CA 1
ATOM 844 C C . ASP A 1 101 ? 25.313 1.816 -13.377 1.00 80.69 101 ASP A C 1
ATOM 846 O O . ASP A 1 101 ? 26.084 2.342 -14.182 1.00 80.69 101 ASP A O 1
ATOM 850 N N . TYR A 1 102 ? 25.096 0.495 -13.387 1.00 81.19 102 TYR A N 1
ATOM 851 C CA . TYR A 1 102 ? 25.749 -0.418 -14.338 1.00 81.19 102 TYR A CA 1
ATOM 852 C C . TYR A 1 102 ? 25.011 -0.529 -15.680 1.00 81.19 102 TYR A C 1
ATOM 854 O O . TYR A 1 102 ? 25.636 -0.714 -16.726 1.00 81.19 102 TYR A O 1
ATOM 862 N N . PHE A 1 103 ? 23.681 -0.425 -15.673 1.00 83.06 103 PHE A N 1
ATOM 863 C CA . PHE A 1 103 ? 22.819 -0.607 -16.838 1.00 83.06 103 PHE A CA 1
ATOM 864 C C . PHE A 1 103 ? 21.702 0.450 -16.877 1.00 83.06 103 PHE A C 1
ATOM 866 O 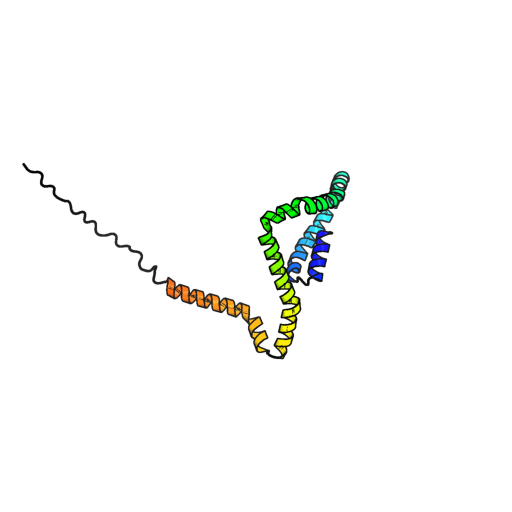O . PHE A 1 103 ? 20.537 0.147 -16.599 1.00 83.06 103 PHE A O 1
ATOM 873 N N . PRO A 1 104 ? 22.001 1.680 -17.329 1.00 80.44 104 PRO A N 1
ATOM 874 C CA . PRO A 1 104 ? 21.040 2.789 -17.312 1.00 80.44 104 PRO A CA 1
ATOM 875 C C . PRO A 1 104 ? 19.792 2.539 -18.178 1.00 80.44 104 PRO A C 1
ATOM 877 O O . PRO A 1 104 ? 18.716 3.089 -17.928 1.00 80.44 104 PRO A O 1
ATOM 880 N N . TRP A 1 105 ? 19.888 1.657 -19.180 1.00 81.94 105 TRP A N 1
ATOM 881 C CA . TRP A 1 105 ? 18.745 1.252 -20.002 1.00 81.94 105 TRP A CA 1
ATOM 882 C C . TRP A 1 105 ? 17.692 0.455 -19.213 1.00 81.94 105 TRP A C 1
ATOM 884 O O . TRP A 1 105 ? 16.507 0.535 -19.538 1.00 81.94 105 TRP A O 1
ATOM 894 N N . VAL A 1 106 ? 18.088 -0.274 -18.161 1.00 81.00 106 VAL A N 1
ATOM 895 C CA . VAL A 1 106 ? 17.170 -1.062 -17.320 1.00 81.00 106 VAL A CA 1
ATOM 896 C C . VAL A 1 106 ? 16.246 -0.139 -16.535 1.00 81.00 106 VAL A C 1
ATOM 898 O O . VAL A 1 106 ? 15.043 -0.386 -16.469 1.00 81.00 106 VAL A O 1
ATOM 901 N N . ALA A 1 107 ? 16.770 0.965 -16.001 1.00 77.94 107 ALA A N 1
ATOM 902 C CA . ALA A 1 1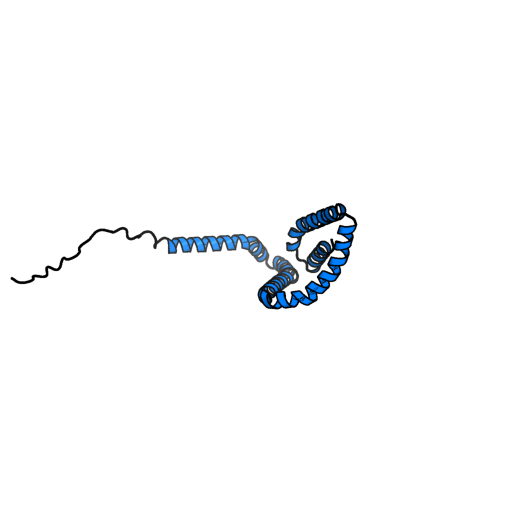07 ? 15.959 1.964 -15.318 1.00 77.94 107 ALA A CA 1
ATOM 903 C C . ALA A 1 107 ? 14.979 2.658 -16.273 1.00 77.94 107 ALA A C 1
ATOM 905 O O . ALA A 1 107 ? 13.813 2.865 -15.927 1.00 77.94 107 ALA A O 1
ATOM 906 N N . HIS A 1 108 ? 15.410 2.961 -17.502 1.00 82.38 108 HIS A N 1
ATOM 907 C CA . HIS A 1 108 ? 14.518 3.502 -18.528 1.00 82.38 108 HIS A CA 1
ATOM 908 C C . HIS A 1 108 ? 13.402 2.514 -18.901 1.00 82.38 108 HIS A C 1
ATOM 910 O O . HIS A 1 108 ? 12.236 2.906 -19.001 1.00 82.38 108 HIS A O 1
ATOM 916 N N . LEU A 1 109 ? 13.733 1.225 -19.037 1.00 81.06 109 LEU A N 1
ATOM 917 C CA . LEU A 1 109 ? 12.762 0.158 -19.267 1.00 81.06 109 LEU A CA 1
ATOM 918 C C . LEU A 1 109 ? 11.769 0.043 -18.101 1.00 81.06 109 LEU A C 1
ATOM 920 O O . LEU A 1 109 ? 10.567 0.019 -18.341 1.00 81.06 109 LEU A O 1
ATOM 924 N N . MET A 1 110 ? 12.249 0.050 -16.853 1.00 81.81 110 MET A N 1
ATOM 925 C CA . MET A 1 110 ? 11.426 0.021 -15.635 1.00 81.81 110 MET A CA 1
ATOM 926 C C . MET A 1 110 ? 10.448 1.198 -15.562 1.00 81.81 110 MET A C 1
ATOM 928 O O . MET A 1 110 ? 9.268 1.001 -15.283 1.00 81.81 110 MET A O 1
ATOM 932 N N . ARG A 1 111 ? 10.900 2.422 -15.866 1.00 82.44 111 ARG A N 1
ATOM 933 C CA . ARG A 1 111 ? 10.023 3.609 -15.913 1.00 82.44 111 ARG A CA 1
ATOM 934 C C . ARG A 1 111 ? 9.007 3.533 -17.054 1.00 82.44 111 ARG A C 1
ATOM 936 O O . ARG A 1 111 ? 7.902 4.050 -16.923 1.00 82.44 111 ARG A O 1
ATOM 943 N N . SER A 1 112 ? 9.367 2.866 -18.147 1.00 86.56 112 SER A N 1
ATOM 944 C CA . SER A 1 112 ? 8.511 2.680 -19.323 1.00 86.56 112 SER A CA 1
ATOM 945 C C . SER A 1 112 ? 7.604 1.446 -19.235 1.00 86.56 112 SER A C 1
ATOM 947 O O . SER A 1 112 ? 6.741 1.276 -20.096 1.00 86.56 112 SER A O 1
ATOM 949 N N . LEU A 1 113 ? 7.750 0.599 -18.204 1.00 85.38 113 LEU A N 1
ATOM 950 C CA . LEU A 1 113 ? 6.954 -0.622 -18.020 1.00 85.38 113 LEU A CA 1
ATOM 951 C C . LEU A 1 113 ? 5.439 -0.384 -18.082 1.00 85.38 113 LEU A C 1
ATOM 953 O O . LEU A 1 113 ? 4.778 -1.154 -18.777 1.00 85.38 113 LEU A O 1
ATOM 957 N N . PRO A 1 114 ? 4.856 0.647 -17.432 1.00 84.75 114 PRO A N 1
ATOM 958 C CA . PRO A 1 114 ? 3.417 0.890 -17.523 1.00 84.75 114 PRO A CA 1
ATOM 959 C C . PRO A 1 114 ? 2.970 1.111 -18.971 1.00 84.75 114 PRO A C 1
ATOM 961 O O . PRO A 1 114 ? 2.014 0.491 -19.433 1.00 84.75 114 PRO A O 1
ATOM 964 N N . THR A 1 115 ? 3.712 1.932 -19.714 1.00 89.44 115 THR A N 1
ATOM 965 C CA . THR A 1 115 ? 3.458 2.205 -21.132 1.00 89.44 115 THR A CA 1
ATOM 966 C C . THR A 1 115 ? 3.612 0.944 -21.978 1.00 89.44 115 THR A C 1
ATOM 968 O O . THR A 1 115 ? 2.797 0.702 -22.863 1.00 89.44 115 THR A O 1
ATOM 971 N N . LEU A 1 116 ? 4.611 0.108 -21.684 1.00 88.88 116 LEU A N 1
ATOM 972 C CA . LEU A 1 116 ? 4.839 -1.161 -22.375 1.00 88.88 116 LEU A CA 1
ATOM 973 C C . LEU A 1 116 ? 3.680 -2.144 -22.153 1.00 88.88 116 LEU A C 1
ATOM 975 O O . LEU A 1 116 ? 3.205 -2.755 -23.105 1.00 88.88 116 LEU A O 1
ATOM 979 N N . ILE A 1 117 ? 3.187 -2.262 -20.917 1.00 91.56 117 ILE A N 1
ATOM 980 C CA . ILE A 1 117 ? 2.031 -3.105 -20.579 1.00 91.56 117 ILE A CA 1
ATOM 981 C C . ILE A 1 117 ? 0.793 -2.633 -21.343 1.00 91.56 117 ILE A C 1
ATOM 983 O O . ILE A 1 117 ? 0.098 -3.450 -21.947 1.00 91.56 117 ILE A O 1
ATOM 987 N N . VAL A 1 118 ? 0.537 -1.321 -21.363 1.00 93.44 118 VAL A N 1
ATOM 988 C CA . VAL A 1 118 ? -0.576 -0.739 -22.127 1.00 93.44 118 VAL A CA 1
ATOM 989 C C . VAL A 1 118 ? -0.410 -1.016 -23.619 1.00 93.44 118 VAL A C 1
ATOM 991 O O . VAL A 1 118 ? -1.358 -1.460 -24.259 1.00 93.44 118 VAL A O 1
ATOM 994 N N . ALA A 1 119 ? 0.786 -0.823 -24.176 1.00 93.50 119 ALA A N 1
ATOM 995 C CA . ALA A 1 119 ? 1.061 -1.094 -25.583 1.00 93.50 119 ALA A CA 1
ATOM 996 C C . ALA A 1 119 ? 0.817 -2.569 -25.940 1.00 93.50 119 ALA A C 1
ATOM 998 O O . ALA A 1 119 ? 0.141 -2.857 -26.924 1.00 93.50 119 ALA A O 1
ATOM 999 N N . ILE A 1 120 ? 1.294 -3.505 -25.115 1.00 95.19 120 ILE A N 1
ATOM 1000 C CA . ILE A 1 120 ? 1.046 -4.943 -25.292 1.00 95.19 120 ILE A CA 1
ATOM 1001 C C . ILE A 1 120 ? -0.455 -5.244 -25.218 1.00 95.19 120 ILE A C 1
ATOM 1003 O O . ILE A 1 120 ? -0.971 -5.962 -26.073 1.00 95.19 120 ILE A O 1
ATOM 1007 N N . ALA A 1 121 ? -1.175 -4.671 -24.250 1.00 93.94 121 ALA A N 1
ATOM 1008 C CA . ALA A 1 121 ? -2.621 -4.843 -24.132 1.00 93.94 121 ALA A CA 1
ATOM 1009 C C . ALA A 1 121 ? -3.365 -4.321 -25.372 1.00 93.94 121 ALA A C 1
ATOM 1011 O O . ALA A 1 121 ? -4.256 -4.999 -25.881 1.00 93.94 121 ALA A O 1
ATOM 1012 N N . VAL A 1 122 ? -2.963 -3.162 -25.902 1.00 95.31 122 VAL A N 1
ATOM 1013 C CA . VAL A 1 122 ? -3.508 -2.589 -27.142 1.00 95.31 122 VAL A CA 1
ATOM 1014 C C . VAL A 1 122 ? -3.218 -3.492 -28.342 1.00 95.31 122 VAL A C 1
ATOM 1016 O O . VAL A 1 122 ? -4.115 -3.732 -29.145 1.00 95.31 122 VAL A O 1
ATOM 1019 N N . ILE A 1 123 ? -2.005 -4.040 -28.456 1.00 94.75 123 ILE A N 1
ATOM 1020 C CA . ILE A 1 123 ? -1.638 -4.973 -29.532 1.00 94.75 123 ILE A CA 1
ATOM 1021 C C . ILE A 1 123 ? -2.485 -6.249 -29.455 1.00 94.75 123 ILE A C 1
ATOM 1023 O O . ILE A 1 123 ? -3.056 -6.662 -30.463 1.00 94.75 123 ILE A O 1
ATOM 1027 N N . ILE A 1 124 ? -2.619 -6.850 -28.268 1.00 94.62 124 ILE A N 1
ATOM 1028 C CA . ILE A 1 124 ? -3.466 -8.033 -28.044 1.00 94.62 124 ILE A CA 1
ATOM 1029 C C . ILE A 1 124 ? -4.917 -7.728 -28.415 1.00 94.62 124 ILE A C 1
ATOM 1031 O O . ILE A 1 124 ? -5.551 -8.517 -29.113 1.00 94.62 124 ILE A O 1
ATOM 1035 N N . LEU A 1 125 ? -5.435 -6.574 -27.992 1.00 92.50 125 LEU A N 1
ATOM 1036 C CA . LEU A 1 125 ? -6.783 -6.125 -28.324 1.00 92.50 125 LEU A CA 1
ATOM 1037 C C . LEU A 1 125 ? -6.959 -5.926 -29.838 1.00 92.50 125 LEU A C 1
ATOM 1039 O O . LEU A 1 125 ? -7.976 -6.336 -30.393 1.00 92.50 125 LEU A O 1
ATOM 1043 N N . GLY A 1 126 ? -5.953 -5.376 -30.521 1.00 93.81 126 GLY A N 1
ATOM 1044 C CA . GLY A 1 126 ? -5.920 -5.251 -31.978 1.00 93.81 126 GLY A CA 1
ATOM 1045 C C . GLY A 1 126 ? -5.968 -6.608 -32.682 1.00 93.81 126 GLY A C 1
ATOM 1046 O O . GLY A 1 126 ? -6.810 -6.817 -33.555 1.00 93.81 126 GLY A O 1
ATOM 1047 N N . PHE A 1 127 ? -5.136 -7.566 -32.263 1.00 94.31 127 PHE A N 1
ATOM 1048 C CA . PHE A 1 127 ? -5.175 -8.936 -32.788 1.00 94.31 127 PHE A CA 1
ATOM 1049 C C . PHE A 1 127 ? -6.516 -9.617 -32.525 1.00 94.31 127 PHE A C 1
ATOM 1051 O O . PHE A 1 127 ? -7.064 -10.265 -33.416 1.00 94.31 127 PHE A O 1
ATOM 1058 N N . TRP A 1 128 ? -7.068 -9.448 -31.325 1.00 90.81 128 TRP A N 1
ATOM 1059 C CA . TRP A 1 128 ? -8.369 -9.996 -30.967 1.00 90.81 128 TRP A CA 1
ATOM 1060 C C . TRP A 1 128 ? -9.493 -9.406 -31.826 1.00 90.81 128 TRP A C 1
ATOM 1062 O O . TRP A 1 128 ? -10.361 -10.150 -32.272 1.00 90.81 128 TRP A O 1
ATOM 1072 N N . LEU A 1 129 ? -9.454 -8.107 -32.139 1.00 87.19 129 LEU A N 1
ATOM 1073 C CA . LEU A 1 129 ? -10.425 -7.462 -33.026 1.00 87.19 129 LEU A CA 1
ATOM 1074 C C . LEU A 1 129 ? -10.317 -7.981 -34.470 1.00 87.19 129 LEU A C 1
ATOM 1076 O O . LEU A 1 129 ? -11.332 -8.294 -35.092 1.00 87.19 129 LEU A O 1
ATOM 1080 N N . VAL A 1 130 ? -9.093 -8.140 -34.983 1.00 89.44 130 VAL A N 1
ATOM 1081 C CA . VAL A 1 130 ? -8.841 -8.704 -36.322 1.00 89.44 130 VAL A CA 1
ATOM 1082 C C . VAL A 1 130 ? -9.296 -10.167 -36.405 1.00 89.44 130 VAL A C 1
ATOM 1084 O O . VAL A 1 130 ? -9.896 -10.572 -37.401 1.00 89.44 130 VAL A O 1
ATOM 1087 N N . ALA A 1 131 ? -9.067 -10.959 -35.354 1.00 78.94 131 ALA A N 1
ATOM 1088 C CA . ALA A 1 131 ? -9.469 -12.364 -35.291 1.00 78.94 131 ALA A CA 1
ATOM 1089 C C . ALA A 1 131 ? -10.973 -12.559 -35.000 1.00 78.94 131 ALA A C 1
ATOM 1091 O O . ALA A 1 131 ? -11.581 -13.519 -35.476 1.00 78.94 131 ALA A O 1
ATOM 1092 N N . GLY A 1 132 ? -11.586 -11.656 -34.229 1.00 62.16 132 GLY A N 1
ATOM 1093 C CA . GLY A 1 132 ? -12.980 -11.720 -33.781 1.00 62.16 132 GLY A CA 1
ATOM 1094 C C . GLY A 1 132 ? -13.991 -11.049 -34.718 1.00 62.16 132 GLY A C 1
ATOM 1095 O O . GLY A 1 132 ? -15.173 -11.389 -34.679 1.00 62.16 132 GLY A O 1
ATOM 1096 N N . GLY A 1 133 ? -13.550 -10.149 -35.603 1.00 53.66 133 GLY A N 1
ATOM 1097 C CA . GLY A 1 133 ? -14.422 -9.381 -36.501 1.00 53.66 133 GLY A CA 1
ATOM 1098 C C . GLY A 1 133 ? -15.027 -10.162 -37.674 1.00 53.66 133 GLY A C 1
ATOM 1099 O O . GLY A 1 133 ? -15.979 -9.695 -38.289 1.00 53.66 133 GLY A O 1
ATOM 1100 N N . ARG A 1 134 ? -14.535 -11.371 -37.984 1.00 50.44 134 ARG A N 1
ATOM 1101 C CA . ARG A 1 134 ? -15.051 -12.178 -39.111 1.00 50.44 134 ARG A CA 1
ATOM 1102 C C . ARG A 1 134 ? -16.167 -13.162 -38.755 1.00 50.44 134 ARG A C 1
ATOM 1104 O O . ARG A 1 134 ? -16.707 -13.791 -39.656 1.00 50.44 134 ARG A O 1
ATOM 1111 N N . LYS A 1 135 ? -16.553 -13.294 -37.481 1.00 49.22 135 LYS A N 1
ATOM 1112 C CA . LYS A 1 135 ? -17.636 -14.215 -37.068 1.00 49.22 135 LYS A CA 1
ATOM 1113 C C . LYS A 1 135 ? -18.991 -13.540 -36.820 1.00 49.22 135 LYS A C 1
ATOM 1115 O O . LYS A 1 135 ? -19.930 -14.220 -36.431 1.00 49.22 135 LYS A O 1
ATOM 1120 N N . LYS A 1 136 ? -19.113 -12.226 -37.048 1.00 45.75 136 LYS A N 1
ATOM 1121 C CA . LYS A 1 136 ? -20.373 -11.468 -36.883 1.00 45.75 136 LYS A CA 1
ATOM 1122 C C . LYS A 1 136 ? -20.701 -10.551 -38.073 1.00 45.75 136 LYS A C 1
ATOM 1124 O O . LYS A 1 136 ? -21.283 -9.492 -37.892 1.00 45.75 136 LYS A O 1
ATOM 1129 N N . ALA A 1 137 ? -20.320 -10.956 -39.285 1.00 43.59 137 ALA A N 1
ATOM 1130 C CA . ALA A 1 137 ? -20.808 -10.361 -40.539 1.00 43.59 137 ALA A CA 1
ATOM 1131 C C . ALA A 1 137 ? -21.581 -11.383 -41.401 1.00 43.59 137 ALA A C 1
ATOM 1133 O O . ALA A 1 137 ? -21.766 -11.185 -42.594 1.00 43.59 137 ALA A O 1
ATOM 1134 N N . ALA A 1 138 ? -22.010 -12.485 -40.785 1.00 43.69 138 ALA A N 1
ATOM 1135 C CA . ALA A 1 138 ? -22.939 -13.454 -41.349 1.00 43.69 138 ALA A CA 1
ATOM 1136 C C . ALA A 1 138 ? -23.872 -13.899 -40.215 1.00 43.69 138 ALA A C 1
ATOM 1138 O O . ALA A 1 138 ? -23.754 -15.002 -39.685 1.00 43.69 138 ALA A O 1
ATOM 1139 N N . SER A 1 139 ? -24.732 -12.982 -39.766 1.00 33.22 139 SER A N 1
ATOM 1140 C CA . SER A 1 139 ? -25.981 -13.412 -39.142 1.00 33.22 139 SER A CA 1
ATOM 1141 C C . SER A 1 139 ? -26.866 -13.970 -40.266 1.00 33.22 139 SER A C 1
ATOM 1143 O O . SER A 1 139 ? -26.963 -13.328 -41.314 1.00 33.22 139 SER A O 1
ATOM 1145 N N . PRO A 1 140 ? -27.428 -15.176 -40.099 1.00 41.69 140 PRO A N 1
ATOM 1146 C CA . PRO A 1 140 ? -28.238 -15.860 -41.097 1.00 41.69 140 PRO A CA 1
ATOM 1147 C C . PRO A 1 140 ? -29.649 -15.265 -41.120 1.00 41.69 140 PRO A C 1
ATOM 1149 O O . PRO A 1 140 ? -30.581 -15.840 -40.570 1.00 41.69 140 PRO A O 1
ATOM 1152 N N . ASP A 1 141 ? -29.795 -14.115 -41.770 1.00 46.94 141 ASP A N 1
ATOM 1153 C CA . ASP A 1 141 ? -31.095 -13.598 -42.191 1.00 46.94 141 ASP A CA 1
ATOM 1154 C C . ASP A 1 141 ? -31.368 -14.113 -43.614 1.00 46.94 141 ASP A C 1
ATOM 1156 O O . ASP A 1 141 ? -31.175 -13.417 -44.607 1.00 46.94 141 ASP A O 1
ATOM 1160 N N . ALA A 1 142 ? -31.745 -15.388 -43.704 1.00 45.19 142 ALA A N 1
ATOM 1161 C CA . ALA A 1 142 ? -32.385 -15.984 -44.875 1.00 45.19 142 ALA A CA 1
ATOM 1162 C C . ALA A 1 142 ? -33.504 -16.897 -44.365 1.00 45.19 142 ALA A C 1
ATOM 1164 O O . ALA A 1 142 ? -33.383 -18.120 -44.313 1.00 45.19 142 ALA A O 1
ATOM 1165 N N . GLN A 1 143 ? -34.564 -16.254 -43.884 1.00 50.28 143 GLN A N 1
ATOM 1166 C CA . GLN A 1 143 ? -35.878 -16.861 -43.761 1.00 50.28 143 GLN A CA 1
ATOM 1167 C C . GLN A 1 143 ? -36.617 -16.581 -45.075 1.00 50.28 143 GLN A C 1
ATOM 1169 O O . GLN A 1 143 ? -37.138 -15.489 -45.242 1.00 50.28 143 GLN A O 1
ATOM 1174 N N . GLU A 1 144 ? -36.545 -17.547 -45.990 1.00 50.66 144 GLU A N 1
ATOM 1175 C CA . GLU A 1 144 ? -37.314 -17.807 -47.228 1.00 50.66 144 GLU A CA 1
ATOM 1176 C C . GLU A 1 144 ? -36.584 -19.055 -47.790 1.00 50.66 144 GLU A C 1
ATOM 1178 O O . GLU A 1 144 ? -35.394 -18.989 -48.071 1.00 50.66 144 GLU A O 1
ATOM 1183 N N . ASP A 1 145 ? -37.079 -20.291 -47.708 1.00 49.38 145 ASP A N 1
ATOM 1184 C CA . ASP A 1 145 ? -38.346 -20.762 -48.245 1.00 49.38 145 ASP A CA 1
ATOM 1185 C C . ASP A 1 145 ? -38.975 -21.871 -47.390 1.00 49.38 145 ASP A C 1
ATOM 1187 O O . ASP A 1 145 ? -38.376 -22.896 -47.054 1.00 49.38 145 ASP A O 1
ATOM 1191 N N . ASP A 1 146 ? -40.239 -21.624 -47.088 1.00 59.81 146 ASP A N 1
ATOM 1192 C CA . ASP A 1 146 ? -41.244 -22.561 -46.625 1.00 59.81 146 ASP A CA 1
ATOM 1193 C C . ASP A 1 146 ? -41.603 -23.509 -47.787 1.00 59.81 146 ASP A C 1
ATOM 1195 O O . ASP A 1 146 ? -42.241 -23.104 -48.758 1.00 59.81 146 ASP A O 1
ATOM 1199 N N . PHE A 1 147 ? -41.169 -24.769 -47.723 1.00 57.19 147 PHE A N 1
ATOM 1200 C CA . PHE A 1 147 ? -41.712 -25.841 -48.561 1.00 57.19 147 PHE A CA 1
ATOM 1201 C C . PHE A 1 147 ? -41.953 -27.072 -47.689 1.00 57.19 147 PHE A C 1
ATOM 1203 O O . PHE A 1 147 ? -41.075 -27.908 -47.473 1.00 57.19 147 PHE A O 1
ATOM 1210 N N . VAL A 1 148 ? -43.170 -27.170 -47.156 1.00 63.09 148 VAL A N 1
ATOM 1211 C CA . VAL A 1 148 ? -43.697 -28.414 -46.597 1.00 63.09 148 VAL A CA 1
ATOM 1212 C C . VAL A 1 148 ? -44.283 -29.211 -47.757 1.00 63.09 148 VAL A C 1
ATOM 1214 O O . VAL A 1 148 ? -45.318 -28.851 -48.317 1.00 63.09 148 VAL A O 1
ATOM 1217 N N . GLU A 1 149 ? -43.603 -30.287 -48.139 1.00 60.22 149 GLU A N 1
ATOM 1218 C CA . GLU A 1 149 ? -44.125 -31.255 -49.099 1.00 60.22 149 GLU A CA 1
ATOM 1219 C C . GLU A 1 149 ? -45.352 -31.941 -48.480 1.00 60.22 149 GLU A C 1
ATOM 1221 O O . GLU A 1 149 ? -45.249 -32.721 -47.531 1.00 60.22 149 GLU A O 1
ATOM 1226 N N . TYR A 1 150 ? -46.541 -31.592 -48.976 1.00 53.94 150 TYR A N 1
ATOM 1227 C CA . TYR A 1 150 ? -47.783 -32.241 -48.574 1.00 53.94 150 TYR A CA 1
ATOM 1228 C C . TYR A 1 150 ? -47.802 -33.641 -49.195 1.00 53.94 150 TYR A C 1
ATOM 1230 O O . TYR A 1 150 ? -48.062 -33.804 -50.387 1.00 53.94 150 TYR A O 1
ATOM 1238 N N . GLY A 1 151 ? -47.496 -34.652 -48.384 1.00 58.94 151 GLY A N 1
ATOM 1239 C CA . GLY A 1 151 ? -47.709 -36.049 -48.735 1.00 58.94 151 GLY A CA 1
ATOM 1240 C C . GLY A 1 151 ? -49.198 -36.292 -48.966 1.00 58.94 151 GLY A C 1
ATOM 1241 O O . GLY A 1 151 ? -49.978 -36.342 -48.018 1.00 58.94 151 GLY A O 1
ATOM 1242 N N . GLY A 1 152 ? -49.591 -36.406 -50.234 1.00 56.00 152 GLY A N 1
ATOM 1243 C CA . GLY A 1 152 ? -50.909 -36.888 -50.618 1.00 56.00 152 GLY A CA 1
ATOM 1244 C C . GLY A 1 152 ? -51.027 -38.364 -50.260 1.00 56.00 152 GLY A C 1
ATOM 1245 O O . GLY A 1 152 ? -50.558 -39.223 -51.004 1.00 56.00 152 GLY A O 1
ATOM 1246 N N . ASP A 1 153 ? -51.630 -38.643 -49.108 1.00 54.72 153 ASP A N 1
ATOM 1247 C CA . ASP A 1 153 ? -52.131 -39.966 -48.766 1.00 54.72 153 ASP A CA 1
ATOM 1248 C C . ASP A 1 153 ? -53.360 -40.232 -49.642 1.00 54.72 153 ASP A C 1
ATOM 1250 O O . ASP A 1 153 ? -54.454 -39.710 -49.408 1.00 54.72 153 ASP A O 1
ATOM 1254 N N . ASN A 1 154 ? -53.153 -40.969 -50.733 1.00 51.84 154 ASN A N 1
ATOM 1255 C CA . ASN A 1 154 ? -54.234 -41.434 -51.589 1.00 51.84 154 ASN A CA 1
ATOM 1256 C C . ASN A 1 154 ? -54.950 -42.577 -50.867 1.00 51.84 154 ASN A C 1
ATOM 1258 O O . ASN A 1 154 ? -54.698 -43.751 -51.135 1.00 51.84 154 ASN A O 1
ATOM 1262 N N . HIS A 1 155 ? -55.854 -42.225 -49.956 1.00 49.72 155 HIS A N 1
ATOM 1263 C CA . HIS A 1 155 ? -56.884 -43.148 -49.513 1.00 49.72 155 HIS A CA 1
ATOM 1264 C C . HIS A 1 155 ? -57.836 -43.442 -50.681 1.00 49.72 155 HIS A C 1
ATOM 1266 O O . HIS A 1 155 ? -58.467 -42.551 -51.248 1.00 49.72 155 HIS A O 1
ATOM 1272 N N . GLU A 1 156 ? -57.872 -44.722 -51.035 1.00 55.53 156 GLU A N 1
ATOM 1273 C CA . GLU A 1 156 ? -58.720 -45.372 -52.030 1.00 55.53 156 GLU A CA 1
ATOM 1274 C C . GLU A 1 156 ? -60.220 -45.115 -51.798 1.00 55.53 156 GLU A C 1
ATOM 1276 O O . GLU A 1 156 ? -60.693 -45.271 -50.672 1.00 55.53 156 GLU A O 1
ATOM 1281 N N . THR A 1 157 ? -60.962 -44.842 -52.880 1.00 46.81 157 THR A N 1
ATOM 1282 C CA . THR A 1 157 ? -62.302 -45.402 -53.178 1.00 46.81 157 THR A CA 1
ATOM 1283 C C . THR A 1 157 ? -62.572 -45.338 -54.672 1.00 46.81 157 THR A C 1
ATOM 1285 O O . THR A 1 157 ? -62.379 -44.235 -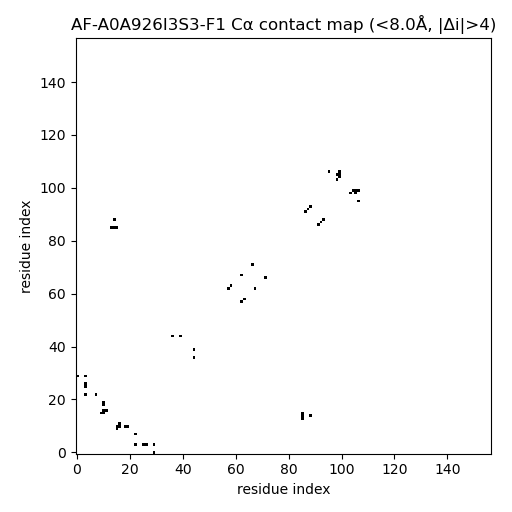55.235 1.00 46.81 157 THR A O 1
#

Sequence (157 aa):
MLTFSVIVALAGFLNLGFLTVLLPVLWFYSFFDTFNIKSMTYEERMSCEDRFLFDLDRMFRKDWMGIMKKRHALAGGICIFLGIYMIYNSFLRSFLWELEDYFPWVAHLMRSLPTLIVAIAVIILGFWLVAGGRKKAASPDAQEDDFVEYGGDNHET

Radius of gyration: 32.75 Å; Cα contacts (8 Å, |Δi|>4): 31; chains: 1; bounding box: 88×61×85 Å